Protein AF-A0A0G1YAP1-F1 (afdb_monomer_lite)

Structure (mmCIF, N/CA/C/O backbone):
data_AF-A0A0G1YAP1-F1
#
_entry.id   AF-A0A0G1YAP1-F1
#
loop_
_atom_site.group_PDB
_atom_site.i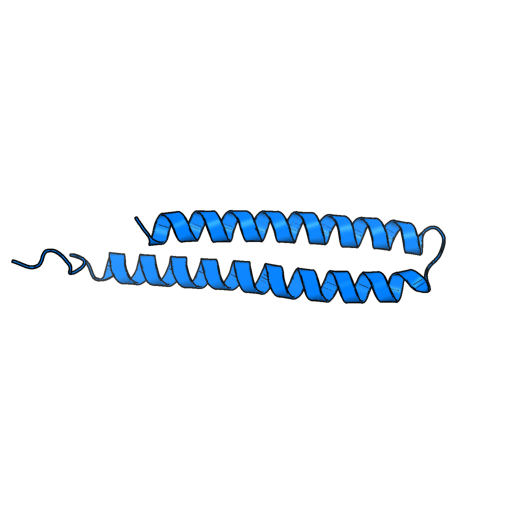d
_atom_site.type_symbol
_atom_site.label_atom_id
_atom_site.label_alt_id
_atom_site.label_comp_id
_atom_site.label_asym_id
_atom_site.label_entity_id
_atom_site.label_seq_id
_atom_site.pdbx_PDB_ins_code
_atom_site.Cartn_x
_atom_site.Cartn_y
_atom_site.Cartn_z
_atom_site.occupancy
_atom_site.B_iso_or_equiv
_atom_site.auth_seq_id
_atom_site.auth_comp_id
_atom_site.auth_asym_id
_atom_site.auth_atom_id
_atom_site.pdbx_PDB_model_num
ATOM 1 N N . MET A 1 1 ? -16.272 -8.491 43.669 1.00 40.28 1 MET A N 1
ATOM 2 C CA . MET A 1 1 ? -17.393 -8.146 42.764 1.00 40.28 1 MET A CA 1
ATOM 3 C C . MET A 1 1 ? -16.811 -7.717 41.419 1.00 40.28 1 MET A C 1
ATOM 5 O O . MET A 1 1 ? -16.224 -6.644 41.333 1.00 40.28 1 MET A O 1
ATOM 9 N N . ASN A 1 2 ? -16.865 -8.607 40.423 1.00 43.53 2 ASN A N 1
ATOM 10 C CA . ASN A 1 2 ? -16.220 -8.466 39.111 1.00 43.53 2 ASN A CA 1
ATOM 11 C C . ASN A 1 2 ? -16.731 -7.229 38.354 1.00 43.53 2 ASN A C 1
ATOM 13 O O . ASN A 1 2 ? -17.867 -7.209 37.889 1.00 43.53 2 ASN A O 1
ATOM 17 N N . LYS A 1 3 ? -15.885 -6.204 38.193 1.00 46.84 3 LYS A N 1
ATOM 18 C CA . LYS A 1 3 ? -16.174 -4.987 37.407 1.00 46.84 3 LYS A CA 1
ATOM 19 C C . LYS A 1 3 ? -15.766 -5.137 35.928 1.00 46.84 3 LYS A C 1
ATOM 21 O O . LYS A 1 3 ? -15.210 -4.212 35.348 1.00 46.84 3 LYS A O 1
ATOM 26 N N . HIS A 1 4 ? -16.020 -6.293 35.314 1.00 55.00 4 HIS A N 1
ATOM 27 C CA . HIS A 1 4 ? -15.531 -6.603 33.958 1.00 55.00 4 HIS A CA 1
ATOM 28 C C . HIS A 1 4 ? -16.614 -6.745 32.888 1.00 55.00 4 HIS A C 1
ATOM 30 O O . HIS A 1 4 ? -16.340 -7.297 31.827 1.00 55.00 4 HIS A O 1
ATOM 36 N N . LEU A 1 5 ? -17.824 -6.230 33.116 1.00 56.09 5 LEU A N 1
ATOM 37 C CA . LEU A 1 5 ? -18.844 -6.213 32.068 1.00 56.09 5 LEU A CA 1
ATOM 38 C C . LEU A 1 5 ? -19.153 -4.776 31.618 1.00 56.09 5 LEU A C 1
ATOM 40 O O . LEU A 1 5 ? -19.406 -3.912 32.466 1.00 56.09 5 LEU A O 1
ATOM 44 N N . PRO A 1 6 ? -19.093 -4.498 30.300 1.00 54.72 6 PRO A N 1
ATOM 45 C CA . PRO A 1 6 ? -19.366 -3.178 29.746 1.00 54.72 6 PRO A CA 1
ATOM 46 C C . PRO A 1 6 ? -20.807 -2.763 30.065 1.00 54.72 6 PRO A C 1
ATOM 48 O O . PRO A 1 6 ? -21.754 -3.515 29.849 1.00 54.72 6 PRO A O 1
ATOM 51 N N . ARG A 1 7 ? -20.967 -1.550 30.607 1.00 59.72 7 ARG A N 1
ATOM 52 C CA . ARG A 1 7 ? -22.231 -1.046 31.174 1.00 59.72 7 ARG A CA 1
ATOM 53 C C . ARG A 1 7 ? -23.320 -0.738 30.135 1.00 59.72 7 ARG A C 1
ATOM 55 O O . ARG A 1 7 ? -24.459 -0.511 30.533 1.00 59.72 7 ARG A O 1
ATOM 62 N N . LYS A 1 8 ? -23.002 -0.700 28.834 1.00 56.41 8 LYS A N 1
ATOM 63 C CA . LYS A 1 8 ? -23.956 -0.402 27.753 1.00 56.41 8 LYS A CA 1
ATOM 64 C C . LYS A 1 8 ? -23.690 -1.263 26.515 1.00 56.41 8 LYS A C 1
ATOM 66 O O . LYS A 1 8 ? -22.555 -1.395 26.072 1.00 56.41 8 LYS A O 1
ATOM 71 N N . ILE A 1 9 ? -24.754 -1.788 25.903 1.00 56.38 9 ILE A N 1
ATOM 72 C CA . ILE A 1 9 ? -24.698 -2.571 24.650 1.00 56.38 9 ILE A CA 1
ATOM 73 C C . ILE A 1 9 ? -24.130 -1.727 23.488 1.00 56.38 9 ILE A C 1
ATOM 75 O O . ILE A 1 9 ? -23.475 -2.253 22.588 1.00 56.38 9 ILE A O 1
ATOM 79 N N . THR A 1 10 ? -24.326 -0.405 23.520 1.00 58.53 10 THR A N 1
ATOM 80 C CA . THR A 1 10 ? -23.764 0.544 22.544 1.00 58.53 10 THR A CA 1
ATOM 81 C C . THR A 1 10 ? -22.234 0.615 22.576 1.00 58.53 10 THR A C 1
ATOM 83 O O . THR A 1 10 ? -21.633 0.738 21.512 1.00 58.53 10 THR A O 1
ATOM 86 N N . ASP A 1 11 ? -21.594 0.441 23.740 1.00 60.62 11 ASP A N 1
ATOM 87 C CA . ASP A 1 11 ? -20.125 0.367 23.840 1.00 60.62 11 ASP A CA 1
ATOM 88 C C . ASP A 1 11 ? -19.575 -0.908 23.185 1.00 60.62 11 ASP A C 1
ATOM 90 O O . ASP A 1 11 ? -18.500 -0.895 22.588 1.00 60.62 11 ASP A O 1
ATOM 94 N N . ILE A 1 12 ? -20.332 -2.010 23.239 1.00 62.00 12 ILE A N 1
ATOM 95 C CA . ILE A 1 12 ? -19.954 -3.278 22.600 1.00 62.00 12 ILE A CA 1
ATOM 96 C C . ILE A 1 12 ? -19.998 -3.124 21.075 1.00 62.00 12 ILE A C 1
ATOM 98 O O . ILE A 1 12 ? -19.039 -3.485 20.396 1.00 62.00 12 ILE A O 1
ATOM 102 N N . LYS A 1 13 ? -21.067 -2.527 20.528 1.00 63.75 13 LYS A N 1
ATOM 103 C CA . LYS A 1 13 ? -21.194 -2.284 19.079 1.00 63.75 13 LYS A CA 1
ATOM 104 C C . LYS A 1 13 ? -20.116 -1.331 18.552 1.00 63.75 13 LYS A C 1
ATOM 106 O O . LYS A 1 13 ? -19.559 -1.588 17.488 1.00 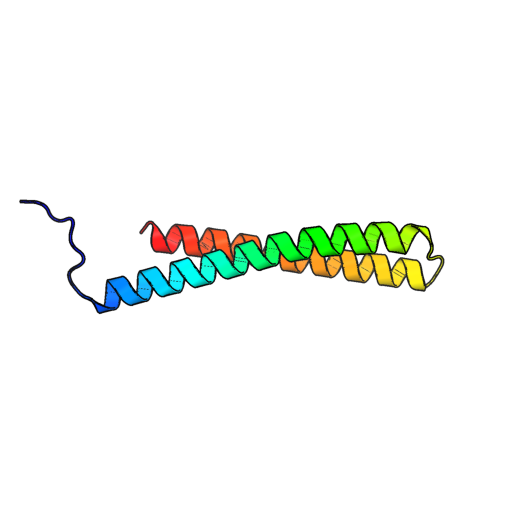63.75 13 LYS A O 1
ATOM 111 N N . GLY A 1 14 ? -19.774 -0.285 19.311 1.00 72.25 14 GLY A N 1
ATOM 112 C CA . GLY A 1 14 ? -18.681 0.631 18.969 1.00 72.25 14 GLY A CA 1
ATOM 113 C C . GLY A 1 14 ? -17.315 -0.061 18.940 1.00 72.25 14 GLY A C 1
ATOM 114 O O . GLY A 1 14 ? -16.559 0.110 17.987 1.00 72.25 14 GLY A O 1
ATOM 115 N N . LYS A 1 15 ? -17.018 -0.916 19.929 1.00 75.31 15 LYS A N 1
ATOM 116 C CA . LYS A 1 15 ? -15.768 -1.697 19.961 1.00 75.31 15 LYS A CA 1
ATOM 117 C C . LYS A 1 15 ? -15.675 -2.715 18.819 1.00 75.31 15 LYS A C 1
ATOM 119 O O . LYS A 1 15 ? -14.599 -2.873 18.248 1.00 75.31 15 LYS A O 1
ATOM 124 N N . VAL A 1 16 ? -16.783 -3.359 18.449 1.00 80.31 16 VAL A N 1
ATOM 125 C CA . VAL A 1 16 ? -16.832 -4.283 17.299 1.00 80.31 16 VAL A CA 1
ATOM 126 C C . VAL A 1 16 ? -16.611 -3.537 15.980 1.00 80.31 16 VAL A C 1
ATOM 128 O O . VAL A 1 16 ? -15.803 -3.982 15.171 1.00 80.31 16 VAL A O 1
ATOM 131 N N . ALA A 1 17 ? -17.245 -2.377 15.785 1.00 81.38 17 ALA A N 1
ATOM 132 C CA . ALA A 1 17 ? -17.049 -1.560 14.585 1.00 81.38 17 ALA A CA 1
ATOM 133 C C . ALA A 1 17 ? -15.596 -1.072 14.435 1.00 81.38 17 ALA A C 1
ATOM 135 O O . ALA A 1 17 ? -15.037 -1.124 13.342 1.00 81.38 17 ALA A O 1
ATOM 136 N N . LEU A 1 18 ? -14.955 -0.657 15.535 1.00 81.94 18 LEU A N 1
ATOM 137 C CA . LEU A 1 18 ? -13.539 -0.271 15.538 1.00 81.94 18 LEU A CA 1
ATOM 138 C C . LEU A 1 18 ? -12.616 -1.453 15.215 1.00 81.94 18 LEU A C 1
ATOM 140 O O . LEU A 1 18 ? -11.646 -1.289 14.475 1.00 81.94 18 LEU A O 1
ATOM 144 N N . ALA A 1 19 ? -12.915 -2.641 15.748 1.00 85.50 19 ALA A N 1
ATOM 145 C CA . ALA A 1 19 ? -12.142 -3.849 15.472 1.00 85.50 19 ALA A CA 1
ATOM 146 C C . ALA A 1 19 ? -12.263 -4.286 14.006 1.00 85.50 19 ALA A C 1
ATOM 148 O O . ALA A 1 19 ? -11.268 -4.700 13.410 1.00 85.50 19 ALA A O 1
ATOM 149 N N . GLU A 1 20 ? -13.450 -4.163 13.416 1.00 85.94 20 GLU A N 1
ATOM 150 C CA . GLU A 1 20 ? -13.664 -4.464 12.002 1.00 85.94 20 GLU A CA 1
ATOM 151 C C . GLU A 1 20 ? -12.943 -3.454 11.103 1.00 85.94 20 GLU A C 1
ATOM 153 O O . GLU A 1 20 ? -12.216 -3.845 10.193 1.00 85.94 20 GLU A O 1
ATOM 158 N N . LEU A 1 21 ? -13.020 -2.158 11.426 1.00 88.56 21 LEU A N 1
ATOM 159 C CA . LEU A 1 21 ? -12.279 -1.117 10.711 1.00 88.56 21 LEU A CA 1
ATOM 160 C C . LEU A 1 21 ? -10.760 -1.356 10.766 1.00 88.56 21 LEU A C 1
ATOM 162 O O . LEU A 1 21 ? -10.069 -1.226 9.755 1.00 88.56 21 LEU A O 1
ATOM 166 N N . GLN A 1 22 ? -10.235 -1.773 11.922 1.00 90.62 22 GLN A N 1
ATOM 167 C CA . GLN A 1 22 ? -8.831 -2.160 12.061 1.00 90.62 22 GLN A CA 1
ATOM 168 C C . GLN A 1 22 ? -8.472 -3.333 11.135 1.00 90.62 22 GLN A C 1
ATOM 170 O O . GLN A 1 22 ? -7.427 -3.288 10.483 1.00 90.62 22 GLN A O 1
ATOM 175 N N . ARG A 1 23 ? -9.308 -4.378 11.058 1.00 90.50 23 ARG A N 1
ATOM 176 C CA . ARG A 1 23 ? -9.074 -5.523 10.158 1.00 90.50 23 ARG A CA 1
ATOM 177 C C . ARG A 1 23 ? -9.047 -5.089 8.701 1.00 90.50 23 ARG A C 1
ATOM 179 O O . ARG A 1 23 ? -8.136 -5.493 7.985 1.00 90.50 23 ARG A O 1
ATOM 186 N N . THR A 1 24 ? -9.971 -4.225 8.288 1.00 93.50 24 THR A N 1
ATOM 187 C CA . THR A 1 24 ? -9.996 -3.672 6.929 1.00 93.50 24 THR A CA 1
ATOM 188 C C . THR A 1 24 ? -8.679 -2.983 6.588 1.00 93.50 24 THR A C 1
ATOM 190 O O . THR A 1 24 ? -8.099 -3.257 5.540 1.00 93.50 24 THR A O 1
ATOM 193 N N . HIS A 1 25 ? -8.136 -2.164 7.492 1.00 92.88 25 HIS A N 1
ATOM 194 C CA . HIS A 1 25 ? -6.843 -1.519 7.264 1.00 92.88 25 HIS A CA 1
ATOM 195 C C . HIS A 1 25 ? -5.679 -2.513 7.138 1.00 92.88 25 HIS A C 1
ATOM 197 O O . HIS A 1 25 ? -4.804 -2.310 6.295 1.00 92.88 25 HIS A O 1
ATOM 203 N N . PHE A 1 26 ? -5.676 -3.605 7.908 1.00 92.06 26 PHE A N 1
ATOM 204 C CA . PHE A 1 26 ? -4.686 -4.676 7.745 1.00 92.06 26 PHE A CA 1
ATOM 205 C C . PHE A 1 26 ? -4.832 -5.418 6.413 1.00 92.06 26 PHE A C 1
ATOM 207 O O . PHE A 1 26 ? -3.824 -5.712 5.772 1.00 92.06 26 PHE A O 1
ATOM 214 N N . ILE A 1 27 ? -6.061 -5.681 5.965 1.00 94.19 27 ILE 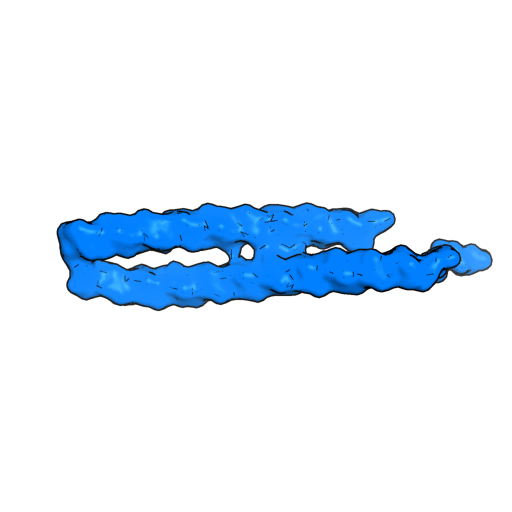A N 1
ATOM 215 C CA . ILE A 1 27 ? -6.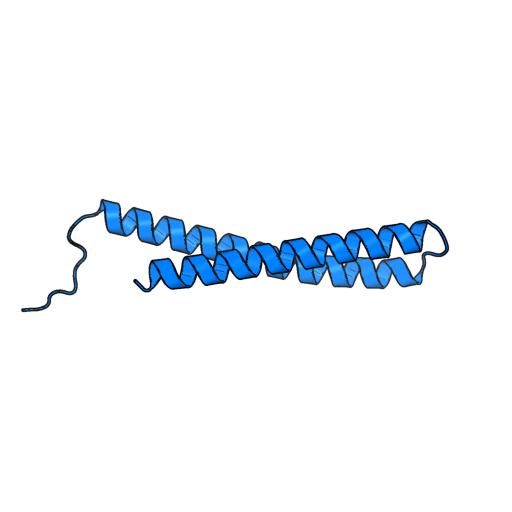322 -6.283 4.651 1.00 94.19 27 ILE A CA 1
ATOM 216 C C . ILE A 1 27 ? -5.782 -5.374 3.542 1.00 94.19 27 ILE A C 1
ATOM 218 O O . ILE A 1 27 ? -5.080 -5.849 2.653 1.00 94.19 27 ILE A O 1
ATOM 222 N N . VAL A 1 28 ? -6.026 -4.062 3.629 1.00 93.69 28 VAL A N 1
ATOM 223 C CA . VAL A 1 28 ? -5.494 -3.073 2.675 1.00 93.69 28 VAL A CA 1
ATOM 224 C C . VAL A 1 28 ? -3.964 -3.103 2.629 1.00 93.69 28 VAL A C 1
ATOM 226 O O . VAL A 1 28 ? -3.394 -3.069 1.539 1.00 93.69 28 VAL A O 1
ATOM 229 N N . VAL A 1 29 ? -3.289 -3.225 3.777 1.00 95.62 29 VAL A N 1
ATOM 230 C CA . VAL A 1 29 ? -1.820 -3.350 3.840 1.00 95.62 29 VAL A CA 1
ATOM 231 C C . VAL A 1 29 ? -1.350 -4.614 3.114 1.00 95.62 29 VAL A C 1
ATOM 233 O O . VAL A 1 29 ? -0.453 -4.538 2.276 1.00 95.62 29 VAL A O 1
ATOM 236 N N . MET A 1 30 ? -1.980 -5.762 3.378 1.00 94.50 30 MET A N 1
ATOM 237 C CA . MET A 1 30 ? -1.615 -7.038 2.746 1.00 94.50 30 MET A CA 1
ATOM 238 C C . MET A 1 30 ? -1.823 -7.013 1.229 1.00 94.50 30 MET A C 1
ATOM 240 O O . MET A 1 30 ? -0.941 -7.429 0.477 1.00 94.50 30 MET A O 1
ATOM 244 N N . LEU A 1 31 ? -2.954 -6.471 0.772 1.00 95.50 31 LEU A N 1
ATOM 245 C CA . LEU A 1 31 ? -3.235 -6.308 -0.654 1.00 95.50 31 LEU A CA 1
ATOM 246 C C . LEU A 1 31 ? -2.233 -5.361 -1.319 1.00 95.50 31 LEU A C 1
ATOM 248 O O . LEU A 1 31 ? -1.726 -5.676 -2.392 1.00 95.50 31 LEU A O 1
ATOM 252 N N . SER A 1 32 ? -1.895 -4.247 -0.663 1.00 94.62 32 SER A N 1
ATOM 253 C CA . SER A 1 32 ? -0.901 -3.291 -1.166 1.00 94.62 32 SER A CA 1
ATOM 254 C C . SER A 1 32 ? 0.465 -3.944 -1.357 1.00 94.62 32 SER A C 1
ATOM 256 O O . SER A 1 32 ? 1.090 -3.747 -2.394 1.00 94.62 32 SER A O 1
ATOM 258 N N . ILE A 1 33 ? 0.913 -4.767 -0.401 1.00 94.19 33 ILE A N 1
ATOM 259 C CA . ILE A 1 33 ? 2.180 -5.507 -0.506 1.00 94.19 33 ILE A CA 1
ATOM 260 C C . ILE A 1 33 ? 2.155 -6.454 -1.713 1.00 94.19 33 ILE A C 1
ATOM 262 O O . ILE A 1 33 ? 3.091 -6.441 -2.512 1.00 94.19 33 ILE A O 1
ATOM 266 N N . GLY A 1 34 ? 1.081 -7.230 -1.888 1.00 94.75 34 GLY A N 1
ATOM 267 C CA . GLY A 1 34 ? 0.939 -8.123 -3.043 1.00 94.75 34 GLY A CA 1
ATOM 268 C C . GLY A 1 34 ? 0.972 -7.372 -4.379 1.00 94.75 34 GLY A C 1
ATOM 269 O O . GLY A 1 34 ? 1.658 -7.788 -5.312 1.00 94.75 34 GLY A O 1
ATOM 270 N N . LEU A 1 35 ? 0.290 -6.226 -4.452 1.00 94.38 35 LEU A N 1
ATOM 271 C CA . LEU A 1 35 ? 0.248 -5.389 -5.652 1.00 94.38 35 LEU A CA 1
ATOM 272 C C . LEU A 1 35 ? 1.611 -4.764 -5.976 1.00 94.38 35 LEU A C 1
ATOM 274 O O . LEU A 1 35 ? 1.995 -4.713 -7.141 1.00 94.38 35 LEU A O 1
ATOM 278 N N . ILE A 1 36 ? 2.355 -4.326 -4.954 1.00 95.12 36 ILE A N 1
ATOM 279 C CA . ILE A 1 36 ? 3.717 -3.796 -5.103 1.00 95.12 36 ILE A CA 1
ATOM 280 C C . ILE A 1 36 ? 4.640 -4.854 -5.709 1.00 95.12 36 ILE A C 1
ATOM 282 O O . ILE A 1 36 ? 5.375 -4.548 -6.645 1.00 95.12 36 ILE A O 1
ATOM 286 N N . VAL A 1 37 ? 4.586 -6.096 -5.218 1.00 94.88 37 VAL A N 1
ATOM 287 C CA . VAL A 1 37 ? 5.403 -7.195 -5.758 1.00 94.88 37 VAL A CA 1
ATOM 288 C C . VAL A 1 37 ? 5.055 -7.456 -7.223 1.00 94.88 37 VAL A C 1
ATOM 290 O O . VAL A 1 37 ? 5.954 -7.558 -8.057 1.00 94.88 37 VAL A O 1
ATOM 293 N N . LEU A 1 38 ? 3.764 -7.509 -7.558 1.00 94.62 38 LEU A N 1
ATOM 294 C CA . LEU A 1 38 ? 3.314 -7.723 -8.934 1.00 94.62 38 LEU A CA 1
ATOM 295 C C . LEU A 1 38 ? 3.785 -6.600 -9.874 1.00 94.62 38 LEU A C 1
ATOM 297 O O . LEU A 1 38 ? 4.307 -6.873 -10.955 1.00 94.62 38 LEU A O 1
ATOM 301 N N . LEU A 1 39 ? 3.643 -5.342 -9.447 1.00 92.88 39 LEU A N 1
ATOM 302 C CA . LEU A 1 39 ? 4.118 -4.175 -10.192 1.00 92.88 39 LEU A CA 1
ATOM 303 C C . LEU A 1 39 ? 5.635 -4.206 -10.376 1.00 92.88 39 LEU A C 1
ATOM 305 O O . LEU A 1 39 ? 6.108 -3.961 -11.481 1.00 92.88 39 LEU A O 1
ATOM 309 N N . ALA A 1 40 ? 6.391 -4.562 -9.337 1.00 91.50 40 ALA A N 1
ATOM 310 C CA . ALA A 1 40 ? 7.844 -4.665 -9.414 1.00 91.50 40 ALA A CA 1
ATOM 311 C C . ALA A 1 40 ? 8.291 -5.703 -10.456 1.00 91.50 40 ALA A C 1
ATOM 313 O O . ALA A 1 40 ? 9.207 -5.430 -11.229 1.00 91.50 40 ALA A O 1
ATOM 314 N N . VAL A 1 41 ? 7.615 -6.856 -10.532 1.00 94.12 41 VAL A N 1
ATOM 315 C CA . VAL A 1 41 ? 7.880 -7.873 -11.565 1.00 94.12 41 VAL A CA 1
ATOM 316 C C . VAL A 1 41 ? 7.566 -7.333 -12.960 1.00 94.12 41 VAL A C 1
ATOM 318 O O . VAL A 1 41 ? 8.372 -7.495 -13.873 1.00 94.12 41 VAL A O 1
ATOM 321 N N . HIS A 1 42 ? 6.428 -6.657 -13.134 1.00 90.44 42 HIS A N 1
ATOM 322 C CA . HIS A 1 42 ? 6.048 -6.087 -14.428 1.00 90.44 42 HIS A CA 1
ATOM 323 C C . HIS A 1 42 ? 7.023 -4.993 -14.892 1.00 90.44 42 HIS A C 1
ATOM 325 O O . HIS A 1 42 ? 7.367 -4.908 -16.070 1.00 90.44 42 HIS A O 1
ATOM 331 N N . MET A 1 43 ? 7.539 -4.195 -13.957 1.00 92.56 43 MET A N 1
ATOM 332 C CA . MET A 1 43 ? 8.502 -3.134 -14.243 1.00 92.56 43 MET A CA 1
ATOM 333 C C . MET A 1 43 ? 9.837 -3.637 -14.794 1.00 92.56 43 MET A C 1
ATOM 335 O O . MET A 1 43 ? 10.507 -2.866 -15.473 1.00 92.56 43 MET A O 1
ATOM 339 N N . LEU A 1 44 ? 10.207 -4.906 -14.583 1.00 89.75 44 LEU A N 1
ATOM 340 C CA . LEU A 1 44 ? 11.412 -5.496 -15.187 1.00 89.75 44 LEU A CA 1
ATOM 341 C C . LEU A 1 44 ? 11.372 -5.486 -16.725 1.00 89.75 44 LEU A C 1
ATOM 343 O O . LEU A 1 44 ? 12.416 -5.566 -17.366 1.00 89.75 44 LEU A O 1
ATOM 347 N N . GLN A 1 45 ? 10.176 -5.399 -17.311 1.00 91.44 45 GLN A N 1
ATOM 348 C CA . GLN A 1 45 ? 9.955 -5.386 -18.759 1.00 91.44 45 GLN A CA 1
ATOM 349 C C . GLN A 1 45 ? 9.776 -3.968 -19.325 1.00 91.44 45 GLN A C 1
ATOM 351 O O . GLN A 1 45 ? 9.767 -3.788 -20.542 1.00 91.44 45 GLN A O 1
ATOM 356 N N . LEU A 1 46 ? 9.613 -2.961 -18.463 1.00 90.19 46 LEU A N 1
ATOM 357 C CA . LEU A 1 46 ? 9.340 -1.579 -18.852 1.00 90.19 46 LEU A CA 1
ATOM 358 C C . LEU A 1 46 ? 10.629 -0.752 -18.849 1.00 90.19 46 LEU A C 1
ATOM 360 O O . LEU A 1 46 ? 11.482 -0.901 -17.979 1.00 90.19 46 LEU A O 1
ATOM 364 N N . THR A 1 47 ? 10.749 0.184 -19.790 1.00 89.06 47 THR A N 1
ATOM 365 C CA . THR A 1 47 ? 11.860 1.147 -19.849 1.00 89.06 47 THR A CA 1
ATOM 366 C C . THR A 1 47 ? 11.343 2.574 -20.044 1.00 89.06 47 THR A C 1
ATOM 368 O O . THR A 1 47 ? 10.172 2.800 -20.364 1.00 89.06 47 THR A O 1
ATOM 371 N N . GLY A 1 48 ? 12.205 3.564 -19.793 1.00 90.25 48 GLY A N 1
ATOM 372 C CA . GLY A 1 48 ? 11.886 4.980 -19.988 1.00 90.25 48 GLY A CA 1
ATOM 373 C C . GLY A 1 48 ? 10.674 5.446 -19.172 1.00 90.25 48 GLY A C 1
ATOM 374 O O . GLY A 1 48 ? 10.604 5.238 -17.961 1.00 90.25 48 GLY A O 1
ATOM 375 N N . PHE A 1 49 ? 9.711 6.082 -19.840 1.00 90.00 49 PHE A N 1
ATOM 376 C CA . PHE A 1 49 ? 8.539 6.682 -19.194 1.00 90.00 49 PHE A CA 1
ATOM 377 C C . PHE A 1 49 ? 7.656 5.661 -18.454 1.00 90.00 49 PHE A C 1
ATOM 379 O O . PHE A 1 49 ? 7.174 5.949 -17.360 1.00 90.00 49 PHE A O 1
ATOM 386 N N . GLY A 1 50 ? 7.495 4.447 -18.996 1.00 89.38 50 GLY A N 1
ATOM 387 C CA . GLY A 1 50 ? 6.705 3.389 -18.354 1.00 89.38 50 GLY A CA 1
ATOM 388 C C . GLY A 1 50 ? 7.314 2.915 -17.033 1.00 89.38 50 GLY A C 1
ATOM 389 O O . GLY A 1 50 ? 6.597 2.707 -16.056 1.00 89.38 50 GLY A O 1
ATOM 390 N N . PHE A 1 51 ? 8.646 2.830 -16.970 1.00 91.94 51 PHE A N 1
ATOM 391 C CA . PHE A 1 51 ? 9.357 2.520 -15.730 1.00 9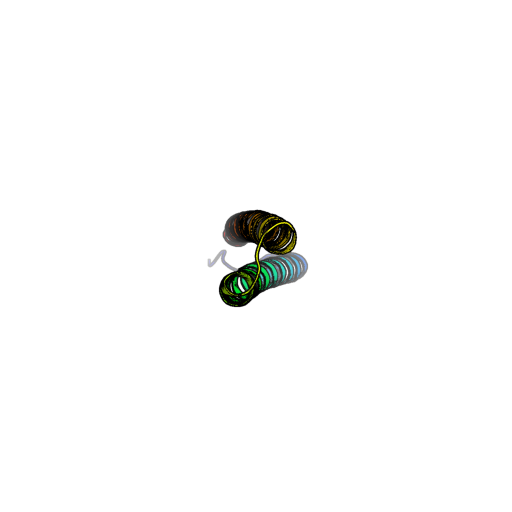1.94 51 PHE A CA 1
ATOM 392 C C . PHE A 1 51 ? 9.182 3.634 -14.690 1.00 91.94 51 PHE A C 1
ATOM 394 O O . PHE A 1 51 ? 8.854 3.351 -13.540 1.00 91.94 51 PHE A O 1
ATOM 401 N N . ALA A 1 52 ? 9.330 4.902 -15.093 1.00 93.56 52 ALA A N 1
ATOM 402 C CA . ALA A 1 52 ? 9.152 6.044 -14.194 1.00 93.56 52 ALA A CA 1
ATOM 403 C C . ALA A 1 52 ? 7.740 6.085 -13.581 1.00 93.56 52 ALA A C 1
ATOM 405 O O . ALA A 1 52 ? 7.606 6.217 -12.364 1.00 93.56 52 ALA A O 1
ATOM 406 N N . LEU A 1 53 ? 6.696 5.884 -14.395 1.00 93.12 53 LEU A N 1
ATOM 407 C CA . LEU A 1 53 ? 5.318 5.774 -13.907 1.00 93.12 53 LEU A CA 1
ATOM 408 C C . LEU A 1 53 ? 5.132 4.594 -12.946 1.00 93.12 53 LEU A C 1
ATOM 410 O O . LEU A 1 53 ? 4.461 4.741 -11.925 1.00 93.12 53 LEU A O 1
ATOM 414 N N . GLY A 1 54 ? 5.750 3.446 -13.240 1.00 93.94 54 GLY A N 1
ATOM 415 C CA . GLY A 1 54 ? 5.746 2.283 -12.352 1.00 93.94 54 GLY A CA 1
ATOM 416 C C . GLY A 1 54 ? 6.353 2.594 -10.981 1.00 93.94 54 GLY A C 1
ATOM 417 O O . GLY A 1 54 ? 5.736 2.301 -9.957 1.00 93.94 54 GLY A O 1
ATOM 418 N N . VAL A 1 55 ? 7.508 3.273 -10.945 1.00 95.00 55 VAL A N 1
ATOM 419 C CA . VAL A 1 55 ? 8.150 3.710 -9.692 1.00 95.00 55 VAL A CA 1
ATOM 420 C C . VAL A 1 55 ? 7.221 4.638 -8.909 1.00 95.00 55 VAL A C 1
ATOM 422 O O . VAL A 1 55 ? 7.043 4.457 -7.701 1.00 95.00 55 VAL A O 1
ATOM 425 N N . THR A 1 56 ? 6.595 5.614 -9.572 1.00 95.19 56 THR A N 1
ATOM 426 C CA . THR A 1 56 ? 5.646 6.530 -8.924 1.00 95.19 56 THR A CA 1
ATOM 427 C C . THR A 1 56 ? 4.442 5.782 -8.350 1.00 95.19 56 THR A C 1
ATOM 429 O O . THR A 1 56 ? 4.072 6.022 -7.201 1.00 95.19 56 THR A O 1
ATOM 432 N N . ALA A 1 57 ? 3.866 4.837 -9.098 1.00 94.50 57 ALA A N 1
ATOM 433 C CA . ALA A 1 57 ? 2.734 4.033 -8.645 1.00 94.50 57 ALA A CA 1
ATOM 434 C C . ALA A 1 57 ? 3.089 3.178 -7.416 1.00 94.50 57 ALA A C 1
ATOM 436 O O . ALA A 1 57 ? 2.357 3.189 -6.425 1.00 94.50 57 ALA A O 1
ATOM 437 N N . VAL A 1 58 ? 4.241 2.499 -7.439 1.00 96.25 58 VAL A N 1
ATOM 438 C CA . VAL A 1 58 ? 4.747 1.728 -6.291 1.00 96.25 58 VAL A CA 1
ATOM 439 C C . VAL A 1 58 ? 4.971 2.636 -5.084 1.00 96.25 58 VAL A C 1
ATOM 441 O O . VAL A 1 58 ? 4.557 2.2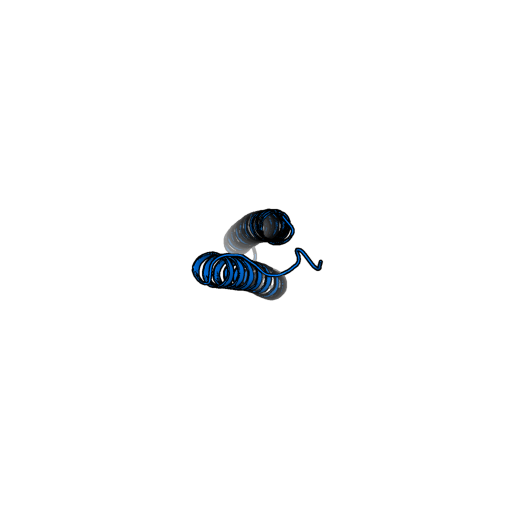99 -3.978 1.00 96.25 58 VAL A O 1
ATOM 444 N N . THR A 1 59 ? 5.562 3.815 -5.286 1.00 96.31 59 THR A N 1
ATOM 445 C CA . THR A 1 59 ? 5.807 4.784 -4.207 1.00 96.31 59 THR A CA 1
ATOM 446 C C . THR A 1 59 ? 4.499 5.231 -3.549 1.00 96.31 59 THR A C 1
ATOM 448 O O . THR A 1 59 ? 4.397 5.237 -2.321 1.00 96.31 59 THR A O 1
ATOM 451 N N . LEU A 1 60 ? 3.469 5.544 -4.341 1.00 96.25 60 LEU A N 1
ATOM 452 C CA . LEU A 1 60 ? 2.146 5.902 -3.823 1.00 96.25 60 LEU A CA 1
ATOM 453 C C . LEU A 1 60 ? 1.506 4.748 -3.041 1.00 96.25 60 LEU A C 1
ATOM 455 O O . LEU A 1 60 ? 0.970 4.974 -1.956 1.00 96.25 60 LEU A O 1
ATOM 459 N N . LEU A 1 61 ? 1.605 3.511 -3.538 1.00 95.75 61 LEU A N 1
ATOM 460 C CA . LEU A 1 61 ? 1.107 2.327 -2.830 1.00 95.75 61 LEU A CA 1
ATOM 461 C C . LEU A 1 61 ? 1.820 2.105 -1.493 1.00 95.75 61 LEU A C 1
ATOM 463 O O . LEU A 1 61 ? 1.167 1.774 -0.504 1.00 95.75 61 LEU A O 1
ATOM 467 N N . VAL A 1 62 ? 3.135 2.326 -1.432 1.00 95.69 62 VAL A N 1
ATOM 468 C CA . VAL A 1 62 ? 3.898 2.252 -0.178 1.00 95.69 62 VAL A CA 1
ATOM 469 C C . VAL A 1 62 ? 3.390 3.295 0.820 1.00 95.69 62 VAL A C 1
ATOM 471 O O . VAL A 1 62 ? 3.117 2.948 1.969 1.00 95.69 62 VAL A O 1
ATOM 474 N N . ILE A 1 63 ? 3.197 4.547 0.392 1.00 96.62 63 ILE A N 1
ATOM 475 C CA . ILE A 1 63 ? 2.679 5.618 1.259 1.00 96.62 63 ILE A CA 1
ATOM 476 C C . ILE A 1 63 ? 1.283 5.263 1.790 1.00 96.62 63 ILE A C 1
ATOM 478 O O . ILE A 1 63 ? 1.043 5.354 2.995 1.00 96.62 63 ILE A O 1
ATOM 482 N N . LEU A 1 64 ? 0.376 4.811 0.919 1.00 94.75 64 LEU A N 1
ATOM 483 C CA . LEU A 1 64 ? -0.980 4.409 1.307 1.00 94.75 64 LEU A CA 1
ATOM 484 C C . LEU A 1 64 ? -0.973 3.222 2.279 1.00 94.75 64 LEU A C 1
ATOM 486 O O . LEU A 1 64 ? -1.710 3.228 3.267 1.00 94.75 64 LEU A O 1
ATOM 490 N N . SER A 1 65 ? -0.108 2.235 2.041 1.00 95.06 65 SER A N 1
ATOM 491 C CA . SER A 1 65 ? 0.072 1.086 2.931 1.00 95.06 65 SER A CA 1
ATOM 492 C C . SER A 1 65 ? 0.544 1.525 4.320 1.00 95.06 65 SER A C 1
ATOM 494 O O . SER A 1 65 ? -0.044 1.133 5.330 1.00 95.06 65 SER A O 1
ATOM 496 N N . LEU A 1 66 ? 1.532 2.423 4.395 1.00 96.06 66 LEU A N 1
ATOM 497 C CA . LEU A 1 66 ? 2.026 2.965 5.663 1.00 96.06 66 LEU A CA 1
ATOM 498 C C . LEU A 1 66 ? 0.955 3.768 6.412 1.00 96.06 66 LEU A C 1
ATOM 500 O O . LEU A 1 66 ? 0.795 3.587 7.620 1.00 96.06 66 LEU A O 1
ATOM 504 N N . MET A 1 67 ? 0.190 4.612 5.713 1.00 95.88 67 MET A N 1
ATOM 505 C CA . MET A 1 67 ? -0.927 5.347 6.318 1.00 95.88 67 MET A CA 1
ATOM 506 C C . MET A 1 67 ? -1.993 4.395 6.868 1.00 95.88 67 MET A C 1
ATOM 508 O O . MET A 1 67 ? -2.441 4.560 8.003 1.00 95.88 67 MET A O 1
ATOM 512 N N . SER A 1 68 ? -2.361 3.363 6.104 1.00 93.56 68 SER A N 1
ATOM 513 C CA . SER A 1 68 ? -3.325 2.350 6.543 1.00 93.56 68 SER A CA 1
ATOM 514 C C . SER A 1 68 ? -2.824 1.593 7.776 1.00 93.56 68 SER A C 1
ATOM 516 O O . SER A 1 68 ? -3.570 1.410 8.739 1.00 93.56 68 SER A O 1
ATOM 518 N N . LEU A 1 69 ? -1.540 1.221 7.801 1.00 94.62 69 LEU A N 1
ATOM 519 C CA . LEU A 1 69 ? -0.918 0.563 8.948 1.00 94.62 69 LEU A CA 1
ATOM 520 C C . LEU A 1 69 ? -0.934 1.457 10.196 1.00 94.62 69 LEU A C 1
ATOM 522 O O . LEU A 1 69 ? -1.281 0.993 11.284 1.00 94.62 69 LEU A O 1
ATOM 526 N N . PHE A 1 70 ? -0.601 2.741 10.050 1.00 94.12 70 PHE A N 1
ATOM 527 C CA . PHE A 1 70 ? -0.627 3.689 11.161 1.00 94.12 70 PHE A CA 1
ATOM 528 C C . PHE A 1 70 ? -2.040 3.839 11.738 1.00 94.12 70 PHE A C 1
ATOM 530 O O . PHE A 1 70 ? -2.217 3.778 12.958 1.00 94.12 70 PHE A O 1
ATOM 537 N N . THR A 1 71 ? -3.056 3.936 10.877 1.00 91.69 71 THR A N 1
ATOM 538 C CA . THR A 1 71 ? -4.465 3.964 11.292 1.00 91.69 71 THR A CA 1
ATOM 539 C C . THR A 1 71 ? -4.867 2.679 12.013 1.00 91.69 71 THR A C 1
ATOM 541 O O . THR A 1 71 ? -5.468 2.746 13.085 1.00 91.69 71 THR A O 1
ATOM 544 N N . ALA A 1 72 ? -4.474 1.506 11.506 1.00 89.38 72 ALA A N 1
ATOM 545 C CA . ALA A 1 72 ? -4.747 0.225 12.158 1.00 89.38 72 ALA A CA 1
ATOM 546 C C . ALA A 1 72 ? -4.135 0.145 13.569 1.00 89.38 72 ALA A C 1
ATOM 548 O O . ALA A 1 72 ? -4.784 -0.307 14.517 1.00 89.38 72 ALA A O 1
ATOM 549 N N . ILE A 1 73 ? -2.898 0.625 13.734 1.00 90.56 73 ILE A N 1
ATOM 550 C CA . ILE A 1 73 ? -2.218 0.689 15.035 1.00 90.56 73 ILE A CA 1
ATOM 551 C C . ILE A 1 73 ? -2.926 1.682 15.968 1.00 90.56 73 ILE A C 1
ATOM 553 O O . ILE A 1 73 ? -3.117 1.383 17.150 1.00 90.56 73 ILE A O 1
ATOM 557 N N . GLY A 1 74 ? -3.339 2.845 15.457 1.00 87.69 74 GLY A N 1
ATOM 558 C CA . GLY A 1 74 ? -4.116 3.836 16.204 1.00 87.69 74 GLY A CA 1
ATOM 559 C C . GLY A 1 74 ? -5.438 3.267 16.725 1.00 87.69 74 GLY A C 1
ATOM 560 O O . GLY A 1 74 ? -5.739 3.392 17.913 1.00 87.69 74 GLY A O 1
ATOM 561 N N . LEU A 1 75 ? -6.175 2.553 15.872 1.00 85.88 75 LEU A N 1
ATOM 562 C CA . LEU A 1 75 ? -7.419 1.867 16.235 1.00 85.88 75 LEU A CA 1
ATOM 563 C C . LEU A 1 75 ? -7.188 0.776 17.291 1.00 85.88 75 LEU A C 1
ATOM 565 O O . LEU A 1 75 ? -7.937 0.699 18.264 1.00 85.88 75 LEU A O 1
ATOM 569 N N . SER A 1 76 ? -6.104 0.003 17.179 1.00 82.62 76 SER A N 1
ATOM 570 C CA . SER A 1 76 ? -5.729 -1.015 18.173 1.00 82.62 76 SER A CA 1
ATOM 571 C C . SER A 1 76 ? -5.523 -0.419 19.570 1.00 82.62 76 SER A C 1
ATOM 573 O O . SER A 1 76 ? -5.970 -0.988 20.569 1.00 82.62 76 SER A O 1
ATOM 575 N N . LYS A 1 77 ? -4.905 0.769 19.661 1.00 83.00 77 LYS A N 1
ATOM 576 C CA . LYS A 1 77 ? -4.747 1.493 20.935 1.00 83.00 77 LYS A CA 1
ATOM 577 C C . LYS A 1 77 ? -6.091 1.940 21.516 1.00 83.00 77 LYS A C 1
ATOM 579 O O . LYS A 1 77 ? -6.257 1.884 22.731 1.00 83.00 77 LYS A O 1
ATOM 584 N N . LEU A 1 78 ? -7.040 2.355 20.674 1.00 78.19 78 LEU A N 1
ATOM 585 C CA . LEU A 1 78 ? -8.379 2.775 21.102 1.00 78.19 78 LEU A CA 1
ATOM 586 C C . LEU A 1 78 ? -9.234 1.601 21.598 1.00 78.19 78 LEU A C 1
ATOM 588 O O . LEU A 1 78 ? -9.975 1.761 22.559 1.00 78.19 78 LEU A O 1
ATOM 592 N N . ILE A 1 79 ? -9.108 0.418 20.991 1.00 74.56 79 ILE A N 1
ATOM 593 C CA . ILE A 1 79 ? -9.859 -0.784 21.398 1.00 74.56 79 ILE A CA 1
ATOM 594 C C . ILE A 1 79 ? -9.360 -1.339 22.738 1.00 74.56 79 ILE A C 1
ATOM 596 O O . ILE A 1 79 ? -10.163 -1.821 23.541 1.00 74.56 79 ILE A O 1
ATOM 600 N N . LYS A 1 80 ? -8.042 -1.273 22.978 1.00 70.81 80 LYS A N 1
ATOM 601 C CA . LYS A 1 80 ? -7.409 -1.721 24.231 1.00 70.81 80 LYS A CA 1
ATOM 602 C C . LYS A 1 80 ? -7.681 -0.792 25.423 1.00 70.81 80 LYS A C 1
ATOM 604 O O . LYS A 1 80 ? -7.392 -1.195 26.548 1.00 70.81 80 LYS A O 1
ATOM 609 N N . LYS A 1 81 ? -8.196 0.418 25.185 1.00 59.97 81 LYS A N 1
ATOM 610 C CA . LYS A 1 81 ? -8.578 1.391 26.218 1.00 59.97 81 LYS A CA 1
ATOM 611 C C . LYS A 1 81 ? -10.018 1.162 26.707 1.00 59.97 81 LYS A C 1
ATOM 613 O O . LYS A 1 81 ? -10.263 1.510 27.878 1.00 59.97 81 LYS A O 1
#

Sequence (81 aa):
MNKHLPRKITDIKGKVALAELQRTHFIVVMLSIGLIVLLAVHMLQLTGFGFALGVTAVTLLVILSLMSLFTAIGLSKLIKK

pLDDT: mean 84.5, std 14.74, range [40.28, 96.62]

Secondary structure (DSSP, 8-state):
----S-S-HHHHHHHHHHHHHHHHHHHHHHHHHHHHHHHHHHHTT--THHHHHHHHHHHHHHHHHHHHHHHHHHHHHHHT-

Foldseek 3Di:
DDPPDDPDPVVVVVLVVLLVLLVVLVVLLVVLVVVLVVLVVVLVVDDDPSNVVSVVVNVVSVVSSVVSNVSSVVSVVVSVD

Radius of gyration: 19.23 Å; chains: 1; bounding box: 37×15×63 Å